Protein AF-A0A0F7KU53-F1 (afdb_monomer_lite)

Radius of gyration: 28.86 Å; chains: 1; bounding box: 43×71×68 Å

pLDDT: mean 71.47, std 13.99, range [41.91, 95.31]

Organism: NCBI:txid1267766

Structure (mmCIF, N/CA/C/O backbone):
data_AF-A0A0F7KU53-F1
#
_entry.id   AF-A0A0F7KU53-F1
#
loop_
_atom_site.group_PDB
_atom_site.id
_atom_site.type_symbol
_atom_site.label_atom_id
_atom_site.label_alt_id
_atom_site.label_comp_id
_atom_site.label_asym_id
_atom_site.label_entity_id
_atom_site.label_seq_id
_atom_site.pdbx_PDB_ins_code
_atom_site.Cartn_x
_atom_site.Cartn_y
_atom_site.Cartn_z
_atom_site.occupancy
_atom_site.B_iso_or_equiv
_atom_site.auth_seq_id
_atom_site.auth_comp_id
_atom_site.auth_asym_id
_atom_site.auth_atom_id
_atom_site.pdbx_PDB_model_num
ATOM 1 N N . MET A 1 1 ? 13.525 40.326 -22.075 1.00 41.91 1 MET A N 1
ATOM 2 C CA . MET A 1 1 ? 12.591 39.277 -22.537 1.00 41.91 1 MET A CA 1
ATOM 3 C C . MET A 1 1 ? 13.299 38.521 -23.652 1.00 41.91 1 MET A C 1
ATOM 5 O O . MET A 1 1 ? 13.373 39.021 -24.760 1.00 41.91 1 MET A O 1
ATOM 9 N N . GLY A 1 2 ? 14.088 37.494 -23.356 1.00 47.66 2 GLY A N 1
ATOM 10 C CA . GLY A 1 2 ? 13.611 36.204 -22.852 1.00 47.66 2 GLY A CA 1
ATOM 11 C C . GLY A 1 2 ? 13.546 35.273 -24.060 1.00 47.66 2 GLY A C 1
ATOM 12 O O . GLY A 1 2 ? 12.485 35.105 -24.647 1.00 47.66 2 GLY A O 1
ATOM 13 N N . GLY A 1 3 ? 14.730 34.849 -24.514 1.00 52.28 3 GLY A N 1
ATOM 14 C CA . GLY A 1 3 ? 14.953 34.216 -25.807 1.00 52.28 3 GLY A CA 1
ATOM 15 C C . GLY A 1 3 ? 14.222 32.891 -25.946 1.00 52.28 3 GLY A C 1
ATOM 16 O O . GLY A 1 3 ? 14.253 32.058 -25.047 1.00 52.28 3 GLY A O 1
ATOM 17 N N . ASN A 1 4 ? 13.591 32.701 -27.098 1.00 66.56 4 ASN A N 1
ATOM 18 C CA . ASN A 1 4 ? 12.980 31.436 -27.447 1.00 66.56 4 ASN A CA 1
ATOM 19 C C . ASN A 1 4 ? 13.299 31.114 -28.900 1.00 66.56 4 ASN A C 1
ATOM 21 O O . ASN A 1 4 ? 12.565 31.523 -29.789 1.00 66.56 4 ASN A O 1
ATOM 25 N N . GLN A 1 5 ? 14.442 30.464 -29.111 1.00 70.25 5 GLN A N 1
ATOM 26 C CA . GLN A 1 5 ? 14.761 29.536 -30.202 1.00 70.25 5 GLN A CA 1
ATOM 27 C C . GLN A 1 5 ? 16.159 28.956 -29.887 1.00 70.25 5 GLN A C 1
ATOM 29 O O . GLN A 1 5 ? 17.023 29.732 -29.473 1.00 70.25 5 GLN A O 1
ATOM 34 N N . PRO A 1 6 ? 16.434 27.648 -30.090 1.00 51.16 6 PRO A N 1
ATOM 35 C CA . PRO A 1 6 ? 16.191 27.039 -31.393 1.00 51.16 6 PRO A CA 1
ATOM 36 C C . PRO A 1 6 ? 15.778 25.558 -31.378 1.00 51.16 6 PRO A C 1
ATOM 38 O O . PRO A 1 6 ? 16.514 24.677 -30.935 1.00 51.16 6 PRO A O 1
ATOM 41 N N . ILE A 1 7 ? 14.682 25.264 -32.075 1.00 61.47 7 ILE A N 1
ATOM 42 C CA . ILE A 1 7 ? 14.522 24.002 -32.811 1.00 61.47 7 ILE A CA 1
ATOM 43 C C . ILE A 1 7 ? 15.578 23.933 -33.934 1.00 61.47 7 ILE A C 1
ATOM 45 O O . ILE A 1 7 ? 15.292 24.147 -35.110 1.00 61.47 7 ILE A O 1
ATOM 49 N N . ARG A 1 8 ? 16.849 23.714 -33.572 1.00 54.91 8 ARG A N 1
ATOM 50 C CA . ARG A 1 8 ? 17.947 23.502 -34.524 1.00 54.91 8 ARG A CA 1
ATOM 51 C C . ARG A 1 8 ? 18.189 22.010 -34.708 1.00 54.91 8 ARG A C 1
ATOM 53 O O . ARG A 1 8 ? 18.452 21.277 -33.763 1.00 54.91 8 ARG A O 1
ATOM 60 N N . ALA A 1 9 ? 18.098 21.620 -35.973 1.00 57.12 9 ALA A N 1
ATOM 61 C CA . ALA A 1 9 ? 18.426 20.332 -36.553 1.00 57.12 9 ALA A CA 1
ATOM 62 C C . ALA A 1 9 ? 19.639 19.630 -35.912 1.00 57.12 9 ALA A C 1
ATOM 64 O O . ALA A 1 9 ? 20.725 20.197 -35.810 1.00 57.12 9 ALA A O 1
ATOM 65 N N . GLY A 1 10 ? 19.449 18.351 -35.583 1.00 50.16 10 GLY A N 1
ATOM 66 C CA . GLY A 1 10 ? 20.492 17.413 -35.170 1.00 50.16 10 GLY A CA 1
ATOM 67 C C . GLY A 1 10 ? 20.225 16.021 -35.742 1.00 50.16 10 GLY A C 1
ATOM 68 O O . GLY A 1 10 ? 20.068 15.056 -34.998 1.00 50.16 10 GLY A O 1
ATOM 69 N N . GLY A 1 11 ? 20.111 15.927 -37.071 1.00 59.53 11 GLY A N 1
ATOM 70 C CA . GLY A 1 11 ? 20.004 14.659 -37.791 1.00 59.53 11 GLY A CA 1
ATOM 71 C C . GLY A 1 11 ? 21.212 13.746 -37.537 1.00 59.53 11 GLY A C 1
ATOM 72 O O . GLY A 1 11 ? 22.336 14.206 -37.349 1.00 59.53 11 GLY A O 1
ATOM 73 N N . ALA A 1 12 ? 20.956 12.439 -37.517 1.00 55.97 12 ALA A N 1
ATOM 74 C CA . ALA A 1 12 ? 21.905 11.322 -37.415 1.00 55.97 12 ALA A CA 1
ATOM 75 C C . ALA A 1 12 ? 22.635 11.068 -36.074 1.00 55.97 12 ALA A C 1
ATOM 77 O O . ALA A 1 12 ? 23.032 9.928 -35.847 1.00 55.97 12 ALA A O 1
ATOM 78 N N . LYS A 1 13 ? 22.769 12.033 -35.149 1.00 53.75 13 LYS A N 1
ATOM 79 C CA . LYS A 1 13 ? 23.382 11.790 -33.813 1.00 53.75 13 LYS A CA 1
ATOM 80 C C . LYS A 1 13 ? 22.391 11.687 -32.642 1.00 53.75 13 LYS A C 1
ATOM 82 O O . LYS A 1 13 ? 22.763 11.175 -31.593 1.00 53.75 13 LYS A O 1
ATOM 87 N N . ALA A 1 14 ? 21.138 12.116 -32.817 1.00 51.69 14 ALA A N 1
ATOM 88 C CA . ALA A 1 14 ? 20.095 12.006 -31.787 1.00 51.69 14 ALA A CA 1
ATOM 89 C C . ALA A 1 14 ? 19.406 10.627 -31.752 1.00 51.69 14 ALA A C 1
ATOM 91 O O . ALA A 1 14 ? 18.868 10.232 -30.723 1.00 51.69 14 ALA A O 1
ATOM 92 N N . LEU A 1 15 ? 19.465 9.871 -32.856 1.00 56.19 15 LEU A N 1
ATOM 93 C CA . LEU A 1 15 ? 18.907 8.520 -32.954 1.00 56.19 15 LEU A CA 1
ATOM 94 C C . LEU A 1 15 ? 19.515 7.537 -31.929 1.00 56.19 15 LEU A C 1
ATOM 96 O O . LEU A 1 15 ? 18.742 6.895 -31.222 1.00 56.19 15 LEU A O 1
ATOM 100 N N . PRO A 1 16 ? 20.854 7.448 -31.748 1.00 60.25 16 PRO A N 1
ATOM 101 C CA . PRO A 1 16 ? 21.423 6.561 -30.731 1.00 60.25 16 PRO A CA 1
ATOM 102 C C . PRO A 1 16 ? 21.092 7.011 -29.303 1.00 60.25 16 PRO A C 1
ATOM 104 O O . PRO A 1 16 ? 20.900 6.160 -28.440 1.00 60.25 16 PRO A O 1
ATOM 107 N N . ALA A 1 17 ? 20.978 8.322 -29.053 1.00 66.25 17 ALA A N 1
ATOM 108 C CA . ALA A 1 17 ? 20.622 8.873 -27.743 1.00 66.25 17 ALA A CA 1
ATOM 109 C C . ALA A 1 17 ? 19.158 8.580 -27.366 1.00 66.25 17 ALA A C 1
ATOM 111 O O . ALA A 1 17 ? 18.862 8.216 -26.231 1.00 66.25 17 ALA A O 1
ATOM 112 N N . PHE A 1 18 ? 18.238 8.674 -28.329 1.00 71.44 18 PHE A N 1
ATOM 113 C CA . PHE A 1 18 ? 16.837 8.318 -28.111 1.00 71.44 18 PHE A CA 1
ATOM 114 C C . PHE A 1 18 ? 16.664 6.806 -27.910 1.00 71.44 18 PHE A C 1
ATOM 116 O O . PHE A 1 18 ? 15.965 6.384 -26.994 1.00 71.44 18 PHE A O 1
ATOM 123 N N . CYS A 1 19 ? 17.358 5.980 -28.701 1.00 76.12 19 CYS A N 1
ATOM 124 C CA . CYS A 1 19 ? 17.347 4.526 -28.525 1.00 76.12 19 CYS A CA 1
ATOM 125 C C . CYS A 1 19 ? 17.949 4.085 -27.184 1.00 76.12 19 CYS A C 1
ATOM 127 O O . CYS A 1 19 ? 17.419 3.172 -26.561 1.00 76.12 19 CYS A O 1
ATOM 129 N N . THR A 1 20 ? 19.020 4.732 -26.712 1.00 79.50 20 THR A N 1
ATOM 130 C CA . THR A 1 20 ? 19.600 4.430 -25.390 1.00 79.50 20 THR A CA 1
ATOM 131 C C . THR A 1 20 ? 18.686 4.866 -24.254 1.00 79.50 20 THR A C 1
ATOM 133 O O . THR A 1 20 ? 18.487 4.083 -23.331 1.00 79.50 20 THR A O 1
ATOM 136 N N . ALA A 1 21 ? 18.062 6.044 -24.332 1.00 81.44 21 ALA A N 1
ATOM 137 C CA . ALA A 1 21 ? 17.069 6.470 -23.344 1.00 81.44 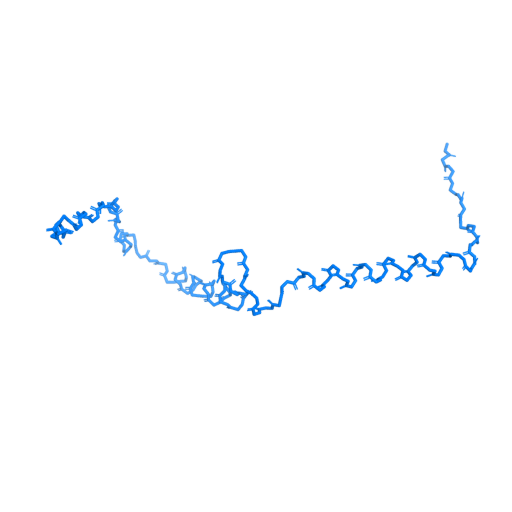21 ALA A CA 1
ATOM 138 C C . ALA A 1 21 ? 15.856 5.522 -23.298 1.00 81.44 21 ALA A C 1
ATOM 140 O O . ALA A 1 21 ? 15.407 5.141 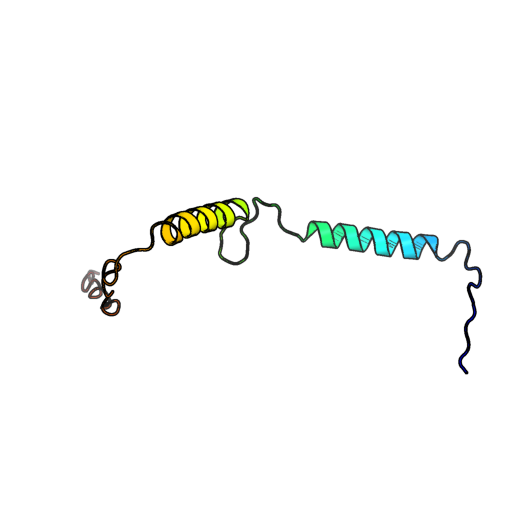-22.219 1.00 81.44 21 ALA A O 1
ATOM 141 N N . PHE A 1 22 ? 15.368 5.087 -24.463 1.00 83.81 22 PHE A N 1
ATOM 142 C CA . PHE A 1 22 ? 14.268 4.129 -24.558 1.00 83.81 22 PHE A CA 1
ATOM 143 C C . PHE A 1 22 ? 14.652 2.749 -24.000 1.00 83.81 22 PHE A C 1
ATOM 145 O O . PHE A 1 22 ? 13.904 2.176 -23.214 1.00 83.81 22 PHE A O 1
ATOM 152 N N . ALA A 1 23 ? 15.842 2.238 -24.328 1.00 82.94 23 ALA A N 1
ATOM 153 C CA . ALA A 1 23 ? 16.344 0.976 -23.784 1.00 82.94 23 ALA A CA 1
ATOM 154 C C . ALA A 1 23 ? 16.524 1.025 -22.255 1.00 82.94 23 ALA A C 1
ATOM 156 O O . ALA A 1 23 ? 16.201 0.058 -21.566 1.00 82.94 23 ALA A O 1
ATOM 157 N N . LEU A 1 24 ? 16.985 2.159 -21.714 1.00 82.19 24 LEU A N 1
ATOM 158 C CA . LEU A 1 24 ? 17.132 2.356 -20.271 1.00 82.19 24 LEU A CA 1
ATOM 159 C C . LEU A 1 24 ? 15.770 2.383 -19.559 1.00 82.19 24 LEU A C 1
ATOM 161 O O . LEU A 1 24 ? 15.628 1.790 -18.493 1.00 82.19 24 LEU A O 1
ATOM 165 N N . ALA A 1 25 ? 14.756 3.009 -20.167 1.00 80.31 25 ALA A N 1
ATOM 166 C CA . ALA A 1 25 ? 13.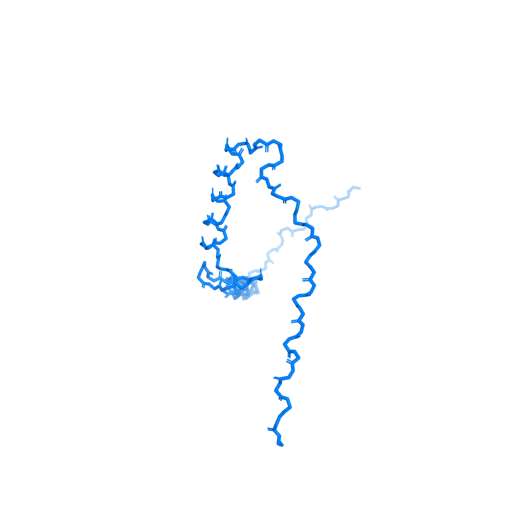389 3.011 -19.646 1.00 80.31 25 ALA A CA 1
ATOM 167 C C . ALA A 1 25 ? 12.774 1.600 -19.614 1.00 80.31 25 ALA A C 1
ATOM 169 O O . ALA A 1 25 ? 12.111 1.250 -18.641 1.00 80.31 25 ALA A O 1
ATOM 170 N N . LEU A 1 26 ? 13.040 0.767 -20.629 1.00 79.62 26 LEU A N 1
ATOM 171 C CA . LEU A 1 26 ? 12.587 -0.631 -20.647 1.00 79.62 26 LEU A CA 1
ATOM 172 C C . LEU A 1 26 ? 13.290 -1.495 -19.589 1.00 79.62 26 LEU A C 1
ATOM 174 O O . LEU A 1 26 ? 12.640 -2.317 -18.950 1.00 79.62 26 LEU A O 1
ATOM 178 N N . MET A 1 27 ? 14.591 -1.291 -19.360 1.00 75.81 27 MET A N 1
ATOM 179 C CA . MET A 1 27 ? 15.321 -1.962 -18.272 1.00 75.81 27 MET A CA 1
ATOM 180 C C . MET A 1 27 ? 14.804 -1.556 -16.888 1.00 75.81 27 MET A C 1
ATOM 182 O O . MET A 1 27 ? 14.714 -2.396 -15.998 1.00 75.81 27 MET A O 1
ATOM 186 N N . LEU A 1 28 ? 14.422 -0.289 -16.707 1.00 70.25 28 LEU A N 1
ATOM 187 C CA . LEU A 1 28 ? 13.831 0.176 -15.453 1.00 70.25 28 LEU A CA 1
ATOM 188 C C . LEU A 1 28 ? 12.412 -0.378 -15.249 1.00 70.25 28 LEU A C 1
ATOM 190 O O . LEU A 1 28 ? 12.061 -0.749 -14.134 1.00 70.25 28 LEU A O 1
ATOM 194 N N . ALA A 1 29 ? 11.626 -0.502 -16.324 1.00 69.81 29 ALA A N 1
ATOM 195 C CA . ALA A 1 29 ? 10.315 -1.150 -16.288 1.00 69.81 29 ALA A CA 1
ATOM 196 C C . ALA A 1 29 ? 10.408 -2.652 -15.960 1.00 69.81 29 ALA A C 1
ATOM 198 O O . ALA A 1 29 ? 9.507 -3.189 -15.329 1.00 69.81 29 ALA A O 1
ATOM 199 N N . ALA A 1 30 ? 11.512 -3.313 -16.320 1.00 64.62 30 ALA A N 1
ATOM 200 C CA . ALA A 1 30 ? 11.790 -4.698 -15.935 1.00 64.62 30 ALA A CA 1
ATOM 201 C C . ALA A 1 30 ? 12.238 -4.861 -14.466 1.00 64.62 30 ALA A C 1
ATOM 203 O O . ALA A 1 30 ? 12.299 -5.980 -13.971 1.00 64.62 30 ALA A O 1
ATOM 204 N N . CYS A 1 31 ? 12.556 -3.763 -13.771 1.00 68.75 31 CYS A N 1
ATOM 205 C CA . CYS A 1 31 ? 12.861 -3.751 -12.336 1.00 68.75 31 CYS A CA 1
ATOM 206 C C . CYS A 1 31 ? 11.603 -3.499 -11.472 1.00 68.75 31 CYS A C 1
ATOM 208 O O . CYS A 1 31 ? 11.678 -3.500 -10.245 1.00 68.75 31 CYS A O 1
ATOM 210 N N . GLY A 1 32 ? 10.439 -3.273 -12.093 1.00 63.56 32 GLY A N 1
ATOM 211 C CA . GLY A 1 32 ? 9.149 -3.311 -11.408 1.00 63.56 32 GLY A CA 1
ATOM 212 C C . GLY A 1 32 ? 8.712 -4.764 -11.261 1.00 63.56 32 GLY A C 1
ATOM 213 O O . GLY A 1 32 ? 8.507 -5.430 -12.272 1.00 63.56 32 GLY A O 1
ATOM 214 N N . GLY A 1 33 ? 8.630 -5.253 -10.021 1.00 66.38 33 GLY A N 1
ATOM 215 C CA . GLY A 1 33 ? 8.238 -6.631 -9.720 1.00 66.38 33 GLY A CA 1
ATOM 216 C C . GLY A 1 33 ? 6.945 -7.029 -10.428 1.00 66.38 33 GLY A C 1
ATOM 217 O O . GLY A 1 33 ? 6.040 -6.210 -10.611 1.00 66.38 33 GLY A O 1
ATOM 218 N N . SER A 1 34 ? 6.875 -8.288 -10.850 1.00 66.94 34 SER A N 1
ATOM 219 C CA . SER A 1 34 ? 5.631 -8.867 -11.354 1.00 66.94 34 SER A CA 1
ATOM 220 C C . SER A 1 34 ? 4.556 -8.838 -10.257 1.00 66.94 34 SER A C 1
ATOM 222 O O . SER A 1 34 ? 4.890 -8.825 -9.076 1.00 66.94 34 SER A O 1
ATOM 224 N N . ASP A 1 35 ? 3.262 -8.878 -10.602 1.00 66.06 35 ASP A N 1
ATOM 225 C CA . ASP A 1 35 ? 2.181 -8.963 -9.593 1.00 66.06 35 ASP A CA 1
ATOM 226 C C . ASP A 1 35 ? 2.343 -10.164 -8.636 1.00 66.06 35 ASP A C 1
ATOM 228 O O . ASP A 1 35 ? 1.745 -10.190 -7.560 1.00 66.06 35 ASP A O 1
ATOM 232 N N . THR A 1 36 ? 3.155 -11.150 -9.039 1.00 66.12 36 THR A N 1
ATOM 233 C CA . THR A 1 36 ? 3.521 -12.366 -8.305 1.00 66.12 36 THR A CA 1
ATOM 234 C C . THR A 1 36 ? 4.843 -12.278 -7.541 1.00 66.12 36 THR A C 1
ATOM 236 O O . THR A 1 36 ? 5.142 -13.193 -6.776 1.00 66.12 36 THR A O 1
ATOM 239 N N . ASP A 1 37 ? 5.651 -11.233 -7.745 1.00 76.06 37 ASP A N 1
ATOM 240 C CA . ASP A 1 37 ? 6.851 -11.021 -6.936 1.00 76.06 37 ASP A CA 1
ATOM 241 C C . ASP A 1 37 ? 6.449 -10.532 -5.537 1.00 76.06 37 ASP A C 1
ATOM 243 O O . ASP A 1 37 ? 5.597 -9.644 -5.413 1.00 76.06 37 ASP A O 1
ATOM 247 N N . PRO A 1 38 ? 7.052 -11.079 -4.466 1.00 75.50 38 PRO A N 1
ATOM 248 C CA . PRO A 1 38 ? 6.795 -10.606 -3.115 1.00 75.50 38 PRO A CA 1
ATOM 249 C C . PRO A 1 38 ? 7.312 -9.169 -2.977 1.00 75.50 38 PRO A C 1
ATOM 251 O O . PRO A 1 38 ? 8.510 -8.899 -3.092 1.00 75.50 38 PRO A O 1
ATOM 254 N N . GLY A 1 39 ? 6.394 -8.237 -2.735 1.00 73.19 39 GLY A N 1
ATOM 255 C CA . GLY A 1 39 ? 6.701 -6.834 -2.505 1.00 73.19 39 GLY A CA 1
ATOM 256 C C . GLY A 1 39 ? 7.366 -6.588 -1.144 1.00 73.19 39 GLY A C 1
ATOM 257 O O . GLY A 1 39 ? 7.564 -7.511 -0.344 1.00 73.19 39 GLY A O 1
ATOM 258 N N . PRO A 1 40 ? 7.714 -5.328 -0.831 1.00 71.62 40 PRO A N 1
ATOM 259 C CA . PRO A 1 40 ? 8.190 -4.961 0.499 1.00 71.62 40 PRO A CA 1
ATOM 260 C C . PRO A 1 40 ? 7.104 -5.288 1.537 1.00 71.62 40 PRO A C 1
ATOM 262 O O . PRO A 1 40 ? 6.029 -4.699 1.524 1.00 71.62 40 PRO A O 1
ATOM 265 N N . GLY A 1 41 ? 7.383 -6.262 2.405 1.00 77.75 41 GLY A N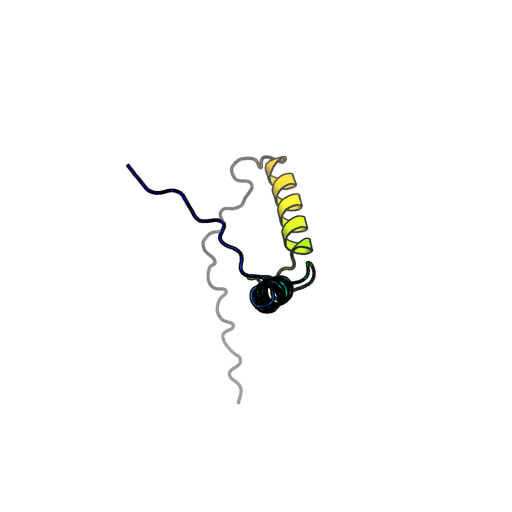 1
ATOM 266 C CA . GLY A 1 41 ? 6.394 -6.872 3.306 1.00 77.75 41 GLY A CA 1
ATOM 267 C C . GLY A 1 41 ? 6.150 -8.364 3.056 1.00 77.75 41 GLY A C 1
ATOM 268 O O . GLY A 1 41 ? 5.418 -8.983 3.819 1.00 77.75 41 GLY A O 1
ATOM 269 N N . GLY A 1 42 ? 6.774 -8.957 2.030 1.00 86.38 42 GLY A N 1
ATOM 270 C CA . GLY A 1 42 ? 6.689 -10.394 1.744 1.00 86.38 42 GLY A CA 1
ATOM 271 C C . GLY A 1 42 ? 5.361 -10.840 1.127 1.00 86.38 42 GLY A C 1
ATOM 272 O O . GLY A 1 42 ? 5.160 -12.036 0.958 1.00 86.38 42 GLY A O 1
ATOM 273 N N . VAL A 1 43 ? 4.483 -9.892 0.790 1.00 87.44 43 VAL A N 1
ATOM 274 C CA . VAL A 1 43 ? 3.179 -10.130 0.161 1.00 87.44 43 VAL A CA 1
ATOM 275 C C . VAL A 1 43 ? 3.205 -9.696 -1.298 1.00 87.44 43 VAL A C 1
ATOM 277 O O . VAL A 1 43 ? 3.804 -8.679 -1.656 1.00 87.44 43 VAL A O 1
ATOM 280 N N . THR A 1 44 ? 2.554 -10.472 -2.149 1.00 88.81 44 THR A N 1
ATOM 281 C CA . THR A 1 44 ? 2.317 -10.143 -3.556 1.00 88.81 44 THR A CA 1
ATOM 282 C C . THR A 1 44 ? 1.252 -9.053 -3.691 1.00 88.81 44 THR A C 1
ATOM 284 O O . THR A 1 44 ? 0.476 -8.789 -2.767 1.00 88.81 44 THR A O 1
ATOM 287 N N . VAL A 1 45 ? 1.172 -8.418 -4.863 1.00 88.00 45 VAL A N 1
ATOM 288 C CA . VAL A 1 45 ? 0.144 -7.396 -5.132 1.00 88.00 45 VAL A CA 1
ATOM 289 C C . VAL A 1 45 ? -1.262 -8.003 -5.037 1.00 88.00 45 VAL A C 1
ATOM 291 O O . VAL A 1 45 ? -2.178 -7.381 -4.495 1.00 88.00 45 VAL A O 1
ATOM 294 N N . GLY A 1 46 ? -1.422 -9.245 -5.508 1.00 88.12 46 GLY A N 1
ATOM 295 C CA . GLY A 1 46 ? -2.676 -9.993 -5.402 1.00 88.12 46 GLY A CA 1
ATOM 296 C C . GLY A 1 46 ? -3.085 -10.279 -3.955 1.00 88.12 46 GLY A C 1
ATOM 297 O O . GLY A 1 46 ? -4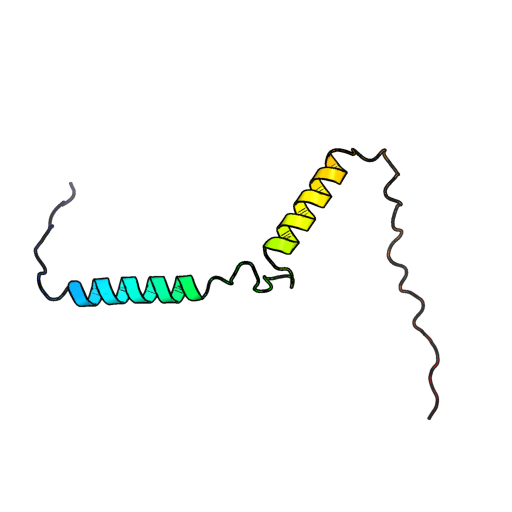.245 -10.074 -3.599 1.00 88.12 46 GLY A O 1
ATOM 298 N N . GLU A 1 47 ? -2.138 -10.689 -3.108 1.00 88.75 47 GLU A N 1
ATOM 299 C CA . GLU A 1 47 ? -2.386 -10.923 -1.678 1.00 88.75 47 GLU A CA 1
ATOM 300 C C . GLU A 1 47 ? -2.730 -9.629 -0.939 1.00 88.75 47 GLU A C 1
ATOM 302 O O . GLU A 1 47 ? -3.699 -9.598 -0.183 1.00 88.75 47 GLU A O 1
ATOM 307 N N . ALA A 1 48 ? -1.995 -8.543 -1.195 1.00 90.69 48 ALA A N 1
ATOM 308 C CA . ALA A 1 48 ? -2.284 -7.242 -0.596 1.00 90.69 48 ALA A CA 1
ATOM 309 C C . ALA A 1 48 ? -3.700 -6.756 -0.946 1.00 90.69 48 ALA A C 1
ATOM 311 O O . ALA A 1 48 ? -4.418 -6.258 -0.080 1.00 90.69 48 ALA A O 1
ATOM 312 N N . ARG A 1 49 ? -4.136 -6.959 -2.196 1.00 91.50 49 ARG A N 1
ATOM 313 C CA . ARG A 1 49 ? -5.494 -6.614 -2.633 1.00 91.50 49 ARG A CA 1
ATOM 314 C C . ARG A 1 49 ? -6.568 -7.452 -1.937 1.00 91.50 49 ARG A C 1
ATOM 316 O O . ARG A 1 49 ? -7.597 -6.907 -1.556 1.00 91.50 49 ARG A O 1
ATOM 323 N N . ALA A 1 50 ? -6.331 -8.752 -1.767 1.00 93.50 50 ALA A N 1
ATOM 324 C CA . ALA A 1 50 ? -7.264 -9.631 -1.064 1.00 93.50 50 ALA A CA 1
ATOM 325 C C . ALA A 1 50 ? -7.407 -9.249 0.422 1.00 93.50 50 ALA A C 1
ATOM 327 O O . ALA A 1 50 ? -8.504 -9.308 0.975 1.00 93.50 50 ALA A O 1
ATOM 328 N N . LEU A 1 51 ? -6.313 -8.824 1.064 1.00 92.81 51 LEU A N 1
ATOM 329 C CA . LEU A 1 51 ? -6.333 -8.332 2.446 1.00 92.81 51 LEU A CA 1
ATOM 330 C C . LEU A 1 51 ? -7.102 -7.008 2.586 1.00 92.81 51 LEU A C 1
ATOM 332 O O . LEU A 1 51 ? -7.832 -6.838 3.560 1.00 92.81 51 LEU A O 1
ATOM 336 N N . ASP A 1 52 ? -6.973 -6.095 1.620 1.00 93.31 52 ASP A N 1
ATOM 337 C CA . ASP A 1 52 ? -7.706 -4.818 1.601 1.00 93.31 52 ASP A CA 1
ATOM 338 C C . ASP A 1 52 ? -9.221 -5.027 1.441 1.00 93.31 52 ASP A C 1
ATOM 340 O O . ASP A 1 52 ? -10.017 -4.445 2.177 1.00 93.31 52 ASP A O 1
ATOM 344 N N . GLU A 1 53 ? -9.627 -5.944 0.556 1.00 95.31 53 GLU A N 1
ATOM 345 C CA . GLU A 1 53 ? -11.033 -6.338 0.402 1.00 95.31 53 GLU A CA 1
ATOM 346 C C . GLU A 1 53 ? -11.598 -6.922 1.706 1.00 95.31 53 GLU A C 1
ATOM 348 O O . GLU A 1 53 ? -12.688 -6.548 2.144 1.00 95.31 53 GLU A O 1
ATOM 353 N N . ALA A 1 54 ? -10.834 -7.786 2.379 1.00 93.06 54 ALA A N 1
ATOM 354 C CA . ALA A 1 54 ? -11.233 -8.332 3.672 1.00 93.06 54 ALA A CA 1
ATOM 355 C C . ALA A 1 54 ? -11.379 -7.238 4.747 1.00 93.06 54 ALA A C 1
ATOM 357 O O . ALA A 1 54 ? -12.326 -7.277 5.535 1.00 93.06 54 ALA A O 1
ATOM 358 N N . ALA A 1 55 ? -10.479 -6.251 4.774 1.00 92.25 55 ALA A N 1
ATOM 359 C CA . ALA A 1 55 ? -10.575 -5.120 5.694 1.00 92.25 55 ALA A CA 1
ATOM 360 C C . ALA A 1 55 ? -11.825 -4.270 5.414 1.00 92.25 55 ALA A C 1
ATOM 362 O O . ALA A 1 55 ? -12.556 -3.929 6.344 1.00 92.25 55 ALA A O 1
ATOM 363 N N . GLN A 1 56 ? -12.140 -4.018 4.141 1.00 93.62 56 GLN A N 1
ATOM 364 C CA . GLN A 1 56 ? -13.347 -3.290 3.749 1.00 93.62 56 GLN A CA 1
ATOM 365 C C . GLN A 1 56 ? -14.627 -3.995 4.226 1.00 93.62 56 GLN A C 1
ATOM 367 O O . GLN A 1 56 ? -15.528 -3.338 4.750 1.00 93.62 56 GLN A O 1
ATOM 372 N N . MET A 1 57 ? -14.694 -5.328 4.135 1.00 90.31 57 MET A N 1
ATOM 373 C CA . MET A 1 57 ? -15.829 -6.098 4.666 1.00 90.31 57 MET A CA 1
ATOM 374 C C . MET A 1 57 ? -16.001 -5.935 6.187 1.00 90.31 57 MET A C 1
ATOM 376 O O . MET A 1 57 ? -17.130 -5.950 6.684 1.00 90.31 57 MET A O 1
ATOM 380 N N . LEU A 1 58 ? -14.900 -5.790 6.932 1.00 86.62 58 LEU A N 1
ATOM 381 C CA . LEU A 1 58 ? -14.929 -5.545 8.379 1.00 86.62 58 LEU A CA 1
ATOM 382 C C . LEU A 1 58 ? -15.376 -4.116 8.706 1.00 86.62 58 LEU A C 1
ATOM 384 O O . LEU A 1 58 ? -16.136 -3.919 9.654 1.00 86.62 58 LEU A O 1
ATOM 388 N N . ASP A 1 59 ? -14.955 -3.134 7.912 1.00 87.56 59 ASP A N 1
ATOM 389 C CA . ASP A 1 59 ? -15.365 -1.736 8.078 1.00 87.56 59 ASP A CA 1
ATOM 390 C C . ASP A 1 59 ? -16.864 -1.543 7.815 1.00 87.56 59 ASP A C 1
ATOM 392 O O . ASP A 1 59 ? -17.546 -0.822 8.555 1.00 87.56 59 ASP A O 1
ATOM 396 N N . GLU A 1 60 ? -17.399 -2.223 6.795 1.00 89.62 60 GLU A N 1
ATOM 397 C CA . GLU A 1 60 ? -18.841 -2.283 6.529 1.00 89.62 60 GLU A CA 1
ATOM 398 C C . GLU A 1 60 ? -19.602 -2.916 7.702 1.00 89.62 60 GLU A C 1
ATOM 400 O O . GLU A 1 60 ? -20.674 -2.443 8.093 1.00 89.62 60 GLU A O 1
ATOM 405 N N . GLN A 1 61 ? -19.020 -3.942 8.325 1.00 87.69 61 GLN A N 1
ATOM 406 C CA . GLN A 1 61 ? -19.523 -4.585 9.539 1.00 87.69 61 GLN A CA 1
ATOM 407 C C . GLN A 1 61 ? -19.079 -3.830 10.795 1.00 87.69 61 GLN A C 1
ATOM 409 O O . GLN A 1 61 ? -18.538 -4.435 11.719 1.00 87.69 61 GLN A O 1
ATOM 414 N N . ARG A 1 62 ? -19.329 -2.509 10.826 1.00 79.25 62 ARG A N 1
ATOM 415 C CA . ARG A 1 62 ? -18.981 -1.563 11.905 1.00 79.25 62 ARG A CA 1
ATOM 416 C C . ARG A 1 62 ? -19.095 -2.236 13.274 1.00 79.25 62 ARG A C 1
ATOM 418 O O . ARG A 1 62 ? -20.185 -2.360 13.839 1.00 79.25 62 ARG A O 1
ATOM 425 N N . LEU A 1 63 ? -17.956 -2.700 13.781 1.00 76.88 63 LEU A N 1
ATOM 426 C CA . LEU A 1 63 ? -17.944 -3.591 14.929 1.00 76.88 63 LEU A CA 1
ATOM 427 C C . LEU A 1 63 ? -18.434 -2.811 16.165 1.00 76.88 63 LEU A C 1
ATOM 429 O O . LEU A 1 63 ? -18.026 -1.654 16.348 1.00 76.88 63 LEU A O 1
ATOM 433 N N . PRO A 1 64 ? -19.341 -3.369 16.994 1.00 77.94 64 PRO A N 1
ATOM 434 C CA . PRO A 1 64 ? -19.825 -2.663 18.173 1.00 77.94 64 PRO A CA 1
ATOM 435 C C . PRO A 1 64 ? -18.657 -2.289 19.101 1.00 77.94 64 PRO A C 1
ATOM 437 O O . PRO A 1 64 ? -17.653 -3.004 19.159 1.00 77.94 64 PRO A O 1
ATOM 440 N N . PRO A 1 65 ? -18.756 -1.165 19.832 1.00 78.94 65 PRO A N 1
ATOM 441 C CA . PRO A 1 65 ? -17.703 -0.752 20.754 1.00 78.94 65 PRO A CA 1
ATOM 442 C C . PRO A 1 65 ? -17.421 -1.868 21.774 1.00 78.94 65 PRO A C 1
ATOM 444 O O . PRO A 1 65 ? -18.346 -2.364 22.415 1.00 78.94 65 PRO A O 1
ATOM 447 N N . GLY A 1 66 ? -16.151 -2.269 21.897 1.00 79.06 66 GLY A N 1
ATOM 448 C CA . GLY A 1 66 ? -15.697 -3.338 22.799 1.00 79.06 66 GLY A CA 1
ATOM 449 C C . GLY A 1 66 ? -15.689 -4.759 22.217 1.00 79.06 66 GLY A C 1
ATOM 450 O O . GLY A 1 66 ? -15.436 -5.703 22.959 1.00 79.06 66 GLY A O 1
ATOM 451 N N . ALA A 1 67 ? -15.972 -4.944 20.923 1.00 77.38 67 ALA A N 1
ATOM 452 C CA . ALA A 1 67 ? -15.927 -6.270 20.289 1.00 77.38 67 ALA A CA 1
ATOM 453 C C . ALA A 1 67 ? -14.541 -6.684 19.767 1.00 77.38 67 ALA A C 1
ATOM 455 O O . ALA A 1 67 ? -14.287 -7.878 19.617 1.00 77.38 67 ALA A O 1
ATOM 456 N N . VAL A 1 68 ? -13.627 -5.733 19.554 1.00 79.31 68 VAL A N 1
ATOM 457 C CA . VAL A 1 68 ? -12.197 -6.045 19.629 1.00 79.31 68 VAL A CA 1
ATOM 458 C C . VAL A 1 68 ? -11.856 -6.089 21.111 1.00 79.31 68 VAL A C 1
ATOM 460 O O . VAL A 1 68 ? -12.030 -5.092 21.811 1.00 79.31 68 VAL A O 1
ATOM 463 N N . GLY A 1 69 ? -11.475 -7.266 21.611 1.00 75.50 69 GLY A N 1
ATOM 464 C CA . GLY A 1 69 ? -10.981 -7.381 22.977 1.00 75.50 69 GLY A CA 1
ATOM 465 C C . GLY A 1 69 ? -9.824 -6.407 23.164 1.00 75.50 69 GLY A C 1
ATOM 466 O O . GLY A 1 69 ? -9.016 -6.231 22.251 1.00 75.50 69 GLY A O 1
ATOM 467 N N . GLU A 1 70 ? -9.764 -5.756 24.322 1.00 68.62 70 GLU A N 1
ATOM 468 C CA . GLU A 1 70 ? -8.542 -5.096 24.760 1.00 68.62 70 GLU A CA 1
ATOM 469 C C . GLU A 1 70 ? -7.495 -6.214 24.812 1.00 68.62 70 GLU A C 1
ATOM 471 O O . GLU A 1 70 ? -7.522 -7.056 25.712 1.00 68.62 70 GLU A O 1
ATOM 476 N N . SER A 1 71 ? -6.660 -6.322 23.774 1.00 63.66 71 SER A N 1
ATOM 477 C CA . SER A 1 71 ? -5.427 -7.085 23.879 1.00 63.66 71 SER A CA 1
ATOM 478 C C . SER A 1 71 ? -4.611 -6.319 24.898 1.00 63.66 71 SER A C 1
ATOM 480 O O . SER A 1 71 ? -3.866 -5.406 24.542 1.00 63.66 71 SER A O 1
ATOM 482 N N . ASP A 1 72 ? -4.835 -6.655 26.169 1.00 58.72 72 ASP A N 1
ATOM 483 C CA . ASP A 1 72 ? -3.861 -6.443 27.217 1.00 58.72 72 ASP A CA 1
ATOM 484 C C . ASP A 1 72 ? -2.542 -6.884 26.597 1.00 58.72 72 ASP A C 1
ATOM 486 O O . ASP A 1 72 ? -2.447 -7.987 26.041 1.00 58.72 72 ASP A O 1
ATOM 490 N N . GLU A 1 73 ? -1.645 -5.905 26.509 1.00 59.12 73 GLU A N 1
ATOM 491 C CA . GLU A 1 73 ? -0.227 -6.019 26.229 1.00 59.12 73 GLU A CA 1
ATOM 492 C C . GLU A 1 73 ? 0.202 -7.476 26.162 1.00 59.12 73 GLU A C 1
ATOM 494 O O . GLU A 1 73 ? 0.016 -8.191 27.143 1.00 59.12 73 GLU A O 1
ATOM 499 N N . ALA A 1 74 ? 0.722 -7.916 25.008 1.00 62.12 74 ALA A N 1
ATOM 500 C CA . ALA A 1 74 ? 1.288 -9.244 24.845 1.00 62.12 74 ALA A CA 1
ATOM 501 C C . ALA A 1 74 ? 2.210 -9.522 26.033 1.00 62.12 74 ALA A C 1
ATOM 503 O O . ALA A 1 74 ? 3.381 -9.144 26.026 1.00 62.12 74 ALA A O 1
ATOM 504 N N . THR A 1 75 ? 1.652 -10.156 27.065 1.00 55.91 75 THR A N 1
ATOM 505 C CA . THR A 1 75 ? 2.404 -10.676 28.183 1.00 55.91 75 THR A CA 1
ATOM 506 C C . THR A 1 75 ? 3.345 -11.625 27.479 1.00 55.91 75 THR A C 1
ATOM 508 O O . THR A 1 75 ? 2.844 -12.523 26.786 1.00 55.91 75 THR A O 1
ATOM 511 N N . PRO A 1 76 ? 4.670 -11.388 27.519 1.00 63.88 76 PRO A N 1
ATOM 512 C CA . PRO A 1 76 ? 5.594 -12.305 26.893 1.00 63.88 76 PRO A CA 1
ATOM 513 C C . PRO A 1 76 ? 5.208 -13.676 27.424 1.00 63.88 76 PRO A C 1
ATOM 515 O O . PRO A 1 76 ? 5.137 -13.869 28.642 1.00 63.88 76 PRO A O 1
ATOM 518 N N . ALA A 1 77 ? 4.831 -14.576 26.506 1.00 63.81 77 ALA A N 1
ATOM 519 C CA . ALA A 1 77 ? 4.600 -15.965 26.852 1.00 63.81 77 ALA A CA 1
ATOM 520 C C . ALA A 1 77 ? 5.775 -16.351 27.748 1.00 63.81 77 ALA A C 1
ATOM 522 O O . ALA A 1 77 ? 6.904 -16.038 27.348 1.00 63.81 77 ALA A O 1
ATOM 523 N N . PRO A 1 78 ? 5.544 -16.894 28.963 1.00 58.31 78 PRO A N 1
ATOM 524 C CA . PRO A 1 78 ? 6.647 -17.293 29.805 1.00 58.31 78 PRO A CA 1
ATOM 525 C C . PRO A 1 78 ? 7.514 -18.176 28.931 1.00 58.31 78 PRO A C 1
ATOM 527 O O . PRO A 1 78 ? 7.062 -19.203 28.416 1.00 58.31 78 PRO A O 1
ATOM 530 N N . GLU A 1 79 ? 8.707 -17.640 28.680 1.00 60.19 79 GLU A N 1
ATOM 531 C CA . GLU A 1 79 ? 9.849 -18.303 28.104 1.00 60.19 79 GLU A CA 1
ATOM 532 C C . GLU A 1 79 ? 9.750 -19.751 28.540 1.00 60.19 79 GLU A C 1
ATOM 534 O O . GLU A 1 79 ? 9.591 -20.019 29.736 1.00 60.19 79 GLU A O 1
ATOM 539 N N . ALA A 1 80 ? 9.708 -20.649 27.556 1.00 50.47 80 ALA A N 1
ATOM 540 C CA . ALA A 1 80 ? 9.844 -22.073 27.760 1.00 50.47 80 ALA A CA 1
ATOM 541 C C . ALA A 1 80 ? 11.167 -22.290 28.501 1.00 50.47 80 ALA A C 1
ATOM 543 O O . ALA A 1 80 ? 12.220 -22.516 27.914 1.00 50.47 80 ALA A O 1
ATOM 544 N N . ALA A 1 81 ? 11.106 -22.114 29.814 1.00 53.88 81 ALA A N 1
ATOM 545 C CA . ALA A 1 81 ? 12.119 -22.486 30.748 1.00 53.88 81 ALA A CA 1
ATOM 546 C C . ALA A 1 81 ? 12.199 -24.006 30.669 1.00 53.88 81 ALA A C 1
ATOM 548 O O . ALA A 1 81 ? 11.181 -24.694 30.761 1.00 53.88 81 ALA A O 1
ATOM 549 N N . ALA A 1 82 ? 13.437 -24.472 30.557 1.00 56.47 82 ALA A N 1
ATOM 550 C CA . ALA A 1 82 ? 13.872 -25.854 30.671 1.00 56.47 82 ALA A CA 1
ATOM 551 C C . ALA A 1 82 ? 13.694 -26.733 29.421 1.00 56.47 82 ALA A C 1
ATOM 553 O O . ALA A 1 82 ? 12.821 -27.590 29.355 1.00 56.47 82 ALA A O 1
ATOM 554 N N . GLU A 1 83 ? 14.673 -26.649 28.521 1.00 52.53 83 GLU A N 1
ATOM 555 C CA . GLU A 1 83 ? 15.413 -27.863 28.160 1.00 52.53 83 GLU A CA 1
ATOM 556 C C . GLU A 1 83 ? 16.920 -27.570 28.278 1.00 52.53 83 GLU A C 1
ATOM 558 O O . GLU A 1 83 ? 17.660 -27.495 27.304 1.00 52.53 83 GLU A O 1
ATOM 563 N N . GLU A 1 84 ? 17.371 -27.332 29.517 1.00 60.53 84 GLU A N 1
ATOM 564 C CA . GLU A 1 84 ? 18.701 -27.795 29.913 1.00 60.53 84 GLU A CA 1
ATOM 565 C C . GLU A 1 84 ? 18.641 -29.327 29.973 1.00 60.53 84 GLU A C 1
ATOM 567 O O . GLU A 1 84 ? 18.004 -29.879 30.872 1.00 60.53 84 GLU A O 1
ATOM 572 N N . ALA A 1 85 ? 19.300 -30.007 29.035 1.00 54.25 85 ALA A N 1
ATOM 573 C CA . ALA A 1 85 ? 19.887 -31.323 29.258 1.00 54.25 85 ALA A CA 1
ATOM 574 C C . ALA A 1 85 ? 20.974 -31.610 28.204 1.00 54.25 85 ALA A C 1
ATOM 576 O O . ALA A 1 85 ? 20.662 -31.990 27.079 1.00 54.25 85 ALA A O 1
ATOM 577 N N . GLU A 1 86 ? 22.225 -31.490 28.669 1.00 47.47 86 GLU A N 1
ATOM 578 C CA . GLU A 1 86 ? 23.481 -32.100 28.173 1.00 47.47 86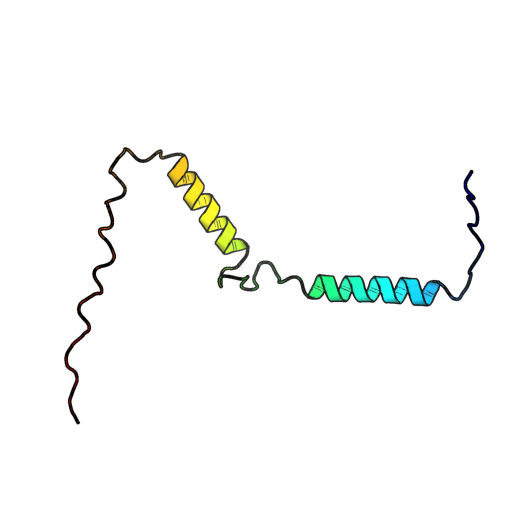 GLU A CA 1
ATOM 579 C C . GLU A 1 86 ? 24.491 -31.217 27.414 1.00 47.47 86 GLU A C 1
ATOM 581 O O . GLU A 1 86 ? 24.191 -30.683 26.324 1.00 47.47 86 GLU A O 1
#

Secondary structure (DSSP, 8-state):
----------TTTHHHHHHHHHHHHHHHHTTS--TTS--TTS--HHHHHHHHHHHHHHHHT-PPTT-S------------------

Sequence (86 aa):
MGGNQPIRAGGAKALPAFCTAFALALMLAACGGSDTDPGPGGVTVGEARALDEAAQMLDEQRLPPGAVGESDEATPAPEAAAEEAE

Foldseek 3Di:
DDDDDDPDDDPPPCVVVVVVVVVVVVVVVVVPDDQPDQDDVRDGVVRVVVVVVVVVVVVVVVDPPCPPPPPPPPPPPPPPPDPPDD